Protein AF-A0AAD8N313-F1 (afdb_monomer_lite)

InterPro domains:
  IPR002423 Chaperonin Cpn60/GroEL/TCP-1 family [PF00118] (16-78)
  IPR017998 T-complex protein 1 [PTHR11353] (17-77)
  IPR027413 GroEL-like equatorial domain superfamily [G3DSA:1.10.560.10] (17-78)
  IPR027413 GroEL-like equatorial domain superfamily [SSF48592] (15-79)

Radius of gyration: 23.52 Å; chains: 1; bounding box: 81×28×56 Å

Secondary structure (DSSP, 8-state):
-------------TT----TTTHHHHHHHHHHHHHHHHS-TTTHHHHHHHHHHHTHHHHHHH--B--TTGGG-TT--EEEEES-SS--B-----TT----EEEEES-HHHHHHT-TTTSTTGGGTTTSSEEEEE---

Structure (mmCIF, N/CA/C/O backbone):
data_AF-A0AAD8N313-F1
#
_entry.id   AF-A0AAD8N313-F1
#
loop_
_atom_site.group_PDB
_atom_site.id
_atom_site.type_symbol
_atom_site.label_atom_id
_atom_site.label_alt_id
_atom_site.label_comp_id
_atom_site.label_asym_id
_atom_site.label_entity_id
_atom_site.label_seq_id
_atom_site.pdbx_PDB_ins_code
_atom_site.Cartn_x
_atom_site.Cartn_y
_atom_site.Cartn_z
_atom_site.occupancy
_atom_site.B_iso_or_equiv
_atom_site.auth_seq_id
_atom_site.auth_comp_id
_atom_site.auth_asym_id
_atom_site.auth_atom_id
_atom_site.pdbx_PDB_model_num
ATOM 1 N N . MET A 1 1 ? -62.488 6.526 25.603 1.00 36.91 1 MET A N 1
ATOM 2 C CA . MET A 1 1 ? -62.397 5.146 25.077 1.00 36.91 1 MET A CA 1
ATOM 3 C C . MET A 1 1 ? -61.411 5.199 23.920 1.00 36.91 1 MET A C 1
ATOM 5 O O . MET A 1 1 ? -61.733 5.820 22.924 1.00 36.91 1 MET A O 1
ATOM 9 N N . SER A 1 2 ? -60.118 5.013 24.210 1.00 39.84 2 SER A N 1
ATOM 10 C CA . SER A 1 2 ? -59.339 3.792 23.889 1.00 39.84 2 SER A CA 1
ATOM 11 C C . SER A 1 2 ? -59.158 3.642 22.368 1.00 39.84 2 SER A C 1
ATOM 13 O O . SER A 1 2 ? -60.154 3.582 21.670 1.00 39.84 2 SER A O 1
ATOM 15 N N . SER A 1 3 ? -57.957 3.598 21.783 1.00 39.66 3 SER A N 1
ATOM 16 C CA . SER A 1 3 ? -56.744 2.904 22.241 1.00 39.66 3 SER A CA 1
ATOM 17 C C . SER A 1 3 ? -55.462 3.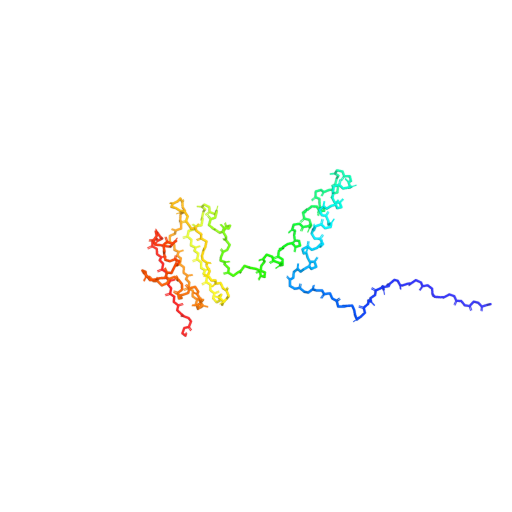350 21.507 1.00 39.66 3 SER A C 1
ATOM 19 O O . SER A 1 3 ? -55.501 3.791 20.365 1.00 39.66 3 SER A O 1
ATOM 21 N N . LYS A 1 4 ? -54.334 3.164 22.206 1.00 56.16 4 LYS A N 1
ATOM 22 C CA . LYS A 1 4 ? -52.916 3.332 21.828 1.00 56.16 4 LYS A CA 1
ATOM 23 C C . LYS A 1 4 ? -52.466 2.555 20.576 1.00 56.16 4 LYS A C 1
ATOM 25 O O . LYS A 1 4 ? -52.936 1.443 20.373 1.00 56.16 4 LYS A O 1
ATOM 30 N N . LEU A 1 5 ? -51.419 3.076 19.923 1.00 42.66 5 LEU A N 1
ATOM 31 C CA . LEU A 1 5 ? -50.317 2.372 19.225 1.00 42.66 5 LEU A CA 1
ATOM 32 C C . LEU A 1 5 ? -49.050 3.245 19.440 1.00 42.66 5 LEU A C 1
ATOM 34 O O . LEU A 1 5 ? -48.997 4.355 18.929 1.00 42.66 5 LEU A O 1
ATOM 38 N N . THR A 1 6 ? -48.260 3.063 20.505 1.00 45.28 6 THR A N 1
ATOM 39 C CA . THR A 1 6 ? -47.022 2.248 20.626 1.00 45.28 6 THR A CA 1
ATOM 40 C C . THR A 1 6 ? -45.899 2.575 19.627 1.00 45.28 6 THR A C 1
ATOM 42 O O . THR A 1 6 ? -46.006 2.235 18.457 1.00 45.28 6 THR A O 1
ATOM 45 N N . SER A 1 7 ? -44.823 3.171 20.167 1.00 47.91 7 SER A N 1
ATOM 46 C CA . SER A 1 7 ? -43.385 2.905 19.925 1.00 47.91 7 SER A CA 1
ATOM 47 C C . SER A 1 7 ? -42.893 2.594 18.503 1.00 47.91 7 SER A C 1
ATOM 49 O O . SER A 1 7 ? -43.195 1.533 17.961 1.00 47.91 7 SER A O 1
ATOM 51 N N . GLY A 1 8 ? -41.985 3.431 17.991 1.00 43.78 8 GLY A N 1
ATOM 52 C CA . GLY A 1 8 ? -41.153 3.109 16.830 1.00 43.78 8 GLY A CA 1
ATOM 53 C C . GLY A 1 8 ? -40.215 4.253 16.449 1.00 43.78 8 GLY A C 1
ATOM 54 O O . GLY A 1 8 ? -40.583 5.115 15.659 1.00 43.78 8 GLY A O 1
ATOM 55 N N . ASP A 1 9 ? -39.019 4.253 17.032 1.00 52.81 9 ASP A N 1
ATOM 56 C CA . ASP A 1 9 ? -37.888 5.105 16.671 1.00 52.81 9 ASP A CA 1
ATOM 57 C C . ASP A 1 9 ? -37.491 4.937 15.195 1.00 52.81 9 ASP A C 1
ATOM 59 O O . ASP A 1 9 ? -37.333 3.819 14.709 1.00 52.81 9 ASP A O 1
ATOM 63 N N . SER A 1 10 ? -37.269 6.042 14.483 1.00 45.81 10 SER A N 1
ATOM 64 C CA . SER A 1 10 ? -36.188 6.168 13.491 1.00 45.81 10 SER A CA 1
ATOM 65 C C . SER A 1 10 ? -36.160 7.593 12.939 1.00 45.81 10 SER A C 1
ATOM 67 O O . SER A 1 10 ? -36.925 7.965 12.053 1.00 45.81 10 SER A O 1
ATOM 69 N N . ASN A 1 11 ? -35.229 8.399 13.453 1.00 46.03 11 ASN A N 1
ATOM 70 C CA . ASN A 1 11 ? -34.785 9.645 12.825 1.00 46.03 11 ASN A CA 1
ATOM 71 C C . ASN A 1 11 ? -34.040 9.329 11.516 1.00 46.03 11 ASN A C 1
ATOM 73 O O . ASN A 1 11 ? -32.832 9.527 11.404 1.00 46.03 11 ASN A O 1
ATOM 77 N N . PHE A 1 12 ? -34.741 8.777 10.532 1.00 49.69 12 PHE A N 1
ATOM 78 C CA . PHE A 1 12 ? -34.228 8.650 9.182 1.00 49.69 12 PHE A CA 1
ATOM 79 C C . PHE A 1 12 ? -34.466 10.001 8.510 1.00 49.69 12 PHE A C 1
ATOM 81 O O . PHE A 1 12 ? -35.605 10.338 8.206 1.00 49.69 12 PHE A O 1
ATOM 88 N N . PHE A 1 13 ? -33.421 10.819 8.366 1.00 61.59 13 PHE A N 1
ATOM 89 C CA . PHE A 1 13 ? -33.482 12.080 7.625 1.00 61.59 13 PHE A CA 1
ATOM 90 C C . PHE A 1 13 ? -33.220 11.781 6.141 1.00 61.59 13 PHE A C 1
ATOM 92 O O . PHE A 1 13 ? -32.057 11.710 5.746 1.00 61.59 13 PHE A O 1
ATOM 99 N N . PRO A 1 14 ? -34.252 11.612 5.291 1.00 63.19 14 PRO A N 1
ATOM 100 C CA . PRO A 1 14 ? -34.065 11.152 3.912 1.00 63.19 14 PRO A CA 1
ATOM 101 C C . PRO A 1 14 ? -33.366 12.179 3.003 1.00 63.19 14 PRO A C 1
ATOM 103 O O . PRO A 1 14 ? -33.003 11.834 1.886 1.00 63.19 14 PRO A O 1
ATOM 106 N N . ASN A 1 15 ? -33.159 13.420 3.473 1.00 81.94 15 ASN A N 1
ATOM 107 C CA . ASN A 1 15 ? -32.608 14.537 2.693 1.00 81.94 15 ASN A CA 1
ATOM 108 C C . ASN A 1 15 ? -31.359 15.187 3.328 1.00 81.94 15 ASN A C 1
ATOM 110 O O . ASN A 1 15 ? -31.047 16.338 3.024 1.00 81.94 15 ASN A O 1
ATOM 114 N N . LEU A 1 16 ? -30.660 14.508 4.246 1.00 85.12 16 LEU A N 1
ATOM 115 C CA . LEU A 1 16 ? -29.440 15.051 4.851 1.00 85.12 16 LEU A CA 1
ATOM 116 C C . LEU A 1 16 ? -28.230 14.814 3.933 1.00 85.12 16 LEU A C 1
ATOM 118 O O . LEU A 1 16 ? -27.857 13.672 3.681 1.00 85.12 16 LEU A O 1
ATOM 122 N N . VAL A 1 17 ? -27.601 15.895 3.463 1.00 88.00 17 VAL A N 1
ATOM 123 C CA . VAL A 1 17 ? -26.349 15.848 2.689 1.00 88.00 17 VAL A CA 1
ATOM 124 C C . VAL A 1 17 ? -25.173 16.125 3.620 1.00 88.00 17 VAL A C 1
ATOM 126 O O . VAL A 1 17 ? -25.209 17.064 4.413 1.00 88.00 17 VAL A O 1
ATOM 129 N N . VAL A 1 18 ? -24.119 15.321 3.502 1.00 91.56 18 VAL A N 1
ATOM 130 C CA . VAL A 1 18 ? -22.856 15.485 4.234 1.00 91.56 18 VAL A CA 1
ATOM 131 C C . VAL A 1 18 ? -21.693 15.615 3.254 1.00 91.56 18 VAL A C 1
ATOM 133 O O . VAL A 1 18 ? -21.795 15.204 2.097 1.00 91.56 18 VAL A O 1
ATOM 136 N N . ALA A 1 19 ? -20.587 16.205 3.707 1.00 90.19 19 ALA A N 1
ATOM 137 C CA . ALA A 1 19 ? -19.363 16.267 2.915 1.00 90.19 19 ALA A CA 1
ATOM 138 C C . ALA A 1 19 ? -18.807 14.848 2.674 1.00 90.19 19 ALA A C 1
ATOM 140 O O . ALA A 1 19 ? -18.705 14.063 3.611 1.00 90.19 19 ALA A O 1
ATOM 141 N N . GLY A 1 20 ? -18.459 14.523 1.425 1.00 90.12 20 GLY A N 1
ATOM 142 C CA . GLY A 1 20 ? -17.848 13.240 1.051 1.00 90.12 20 GLY A CA 1
ATOM 143 C C . GLY A 1 20 ? -16.322 13.234 1.208 1.00 90.12 20 GLY A C 1
ATOM 144 O O . GLY A 1 20 ? -15.770 13.919 2.065 1.00 90.12 20 GLY A O 1
ATOM 145 N N . GLY A 1 21 ? -15.624 12.466 0.364 1.00 87.44 21 GLY A N 1
ATOM 146 C CA . GLY A 1 21 ? -14.155 12.497 0.270 1.00 87.44 21 GLY A CA 1
ATOM 147 C C . GLY A 1 21 ? -13.410 12.074 1.542 1.00 87.44 21 GLY A C 1
ATOM 148 O O . GLY A 1 21 ? -12.283 12.506 1.756 1.00 87.44 21 GLY A O 1
ATOM 149 N N . GLY A 1 22 ? -14.039 11.281 2.414 1.00 91.19 22 GLY A N 1
ATOM 150 C CA . GLY A 1 22 ? -13.444 10.869 3.687 1.00 91.19 22 GLY A CA 1
ATOM 151 C C . GLY A 1 22 ? -13.557 11.903 4.820 1.00 91.19 22 GLY A C 1
ATOM 152 O O . GLY A 1 22 ? -12.976 11.702 5.888 1.00 91.19 22 GLY A O 1
ATOM 153 N N . ALA A 1 23 ? -14.258 13.027 4.610 1.00 93.69 23 ALA A N 1
ATOM 154 C CA . ALA A 1 23 ? -14.359 14.105 5.597 1.00 93.69 23 ALA A CA 1
ATOM 155 C C . ALA A 1 23 ? -15.128 13.686 6.861 1.00 93.69 23 ALA A C 1
ATOM 157 O O . ALA A 1 23 ? -14.737 14.048 7.973 1.00 93.69 23 ALA A O 1
ATOM 158 N N . VAL A 1 24 ? -16.203 12.908 6.702 1.00 95.69 24 VAL A N 1
ATOM 159 C CA . VAL A 1 24 ? -17.013 12.402 7.821 1.00 95.69 24 VAL A CA 1
ATOM 160 C C . VAL A 1 24 ? -16.199 11.424 8.660 1.00 95.69 24 VAL A C 1
ATOM 162 O O . VAL A 1 24 ? -16.182 11.520 9.884 1.00 95.69 24 VAL A O 1
ATOM 165 N N . GLU A 1 25 ? -15.463 10.534 8.008 1.00 95.75 25 GLU A N 1
ATOM 166 C CA . GLU A 1 25 ? -14.595 9.545 8.630 1.00 95.75 25 GLU A CA 1
ATOM 167 C C . GLU A 1 25 ? -13.457 10.209 9.409 1.00 95.75 25 GLU A C 1
ATOM 169 O O . GLU A 1 25 ? -13.209 9.863 10.565 1.00 95.75 25 GLU A O 1
ATOM 174 N N . ALA A 1 26 ? -12.804 11.215 8.817 1.00 94.88 26 ALA A N 1
ATOM 175 C CA . ALA A 1 26 ? -11.759 11.983 9.484 1.00 94.88 26 ALA A CA 1
ATOM 176 C C . ALA A 1 26 ? -12.307 12.731 10.710 1.00 94.88 26 ALA A C 1
ATOM 178 O O . ALA A 1 26 ? -11.743 12.616 11.802 1.00 94.88 26 ALA A O 1
ATOM 179 N N . ALA A 1 27 ? -13.433 13.436 10.569 1.00 96.44 27 ALA A N 1
ATOM 180 C CA . ALA A 1 27 ? -14.060 14.163 11.672 1.00 96.44 27 ALA A CA 1
ATOM 181 C C . ALA A 1 27 ? -14.491 13.222 12.809 1.00 96.44 27 ALA A C 1
ATOM 183 O O . ALA A 1 27 ? -14.219 13.487 13.983 1.00 96.44 27 ALA A O 1
ATOM 184 N N . MET A 1 28 ? -15.106 12.089 12.465 1.00 96.19 28 MET A N 1
ATOM 185 C CA . MET A 1 28 ? -15.555 11.103 13.441 1.00 96.19 28 MET A CA 1
ATOM 186 C C . MET A 1 28 ? -14.377 10.408 14.131 1.00 96.19 28 MET A C 1
ATOM 188 O O . MET A 1 28 ? -14.449 10.169 15.334 1.00 96.19 28 MET A O 1
ATOM 192 N N . SER A 1 29 ? -13.256 10.179 13.437 1.00 97.19 29 SER A N 1
ATOM 193 C CA . SER A 1 29 ? -12.034 9.662 14.066 1.00 97.19 29 SER A CA 1
ATOM 194 C C . SER A 1 29 ? -11.487 10.605 15.149 1.00 97.19 29 SER A C 1
ATOM 196 O O . SER A 1 29 ? -11.130 10.159 16.239 1.00 97.19 29 SER A O 1
ATOM 198 N N . VAL A 1 30 ? -11.470 11.921 14.900 1.00 95.69 30 VAL A N 1
ATOM 199 C CA . VAL A 1 30 ? -11.004 12.924 15.875 1.00 95.69 30 VAL A CA 1
ATOM 200 C C . VAL A 1 30 ? -11.946 12.983 17.073 1.00 95.69 30 VAL A C 1
ATOM 202 O O . VAL A 1 30 ? -11.495 12.980 18.219 1.00 95.69 30 VAL A O 1
ATOM 205 N N . TYR A 1 31 ? -13.254 12.981 16.814 1.00 96.12 31 TYR A N 1
ATOM 206 C CA . TYR A 1 31 ? -14.263 12.990 17.865 1.00 96.12 31 TYR A CA 1
ATOM 207 C C . TYR A 1 31 ? -14.172 11.748 18.760 1.00 96.12 31 TYR A C 1
ATOM 209 O O . TYR A 1 31 ? -14.143 11.876 19.982 1.00 96.12 31 TYR A O 1
ATOM 217 N N . LEU A 1 32 ? -14.067 10.550 18.174 1.00 95.56 32 LEU A N 1
ATOM 218 C CA . LEU A 1 32 ? -13.942 9.304 18.932 1.00 95.56 32 LEU A CA 1
ATOM 219 C C . LEU A 1 32 ? -12.642 9.250 19.743 1.00 95.56 32 LEU A C 1
ATOM 221 O O . LEU A 1 32 ? -12.669 8.799 20.883 1.00 95.56 32 LEU A O 1
ATOM 225 N N . LYS A 1 33 ? -11.525 9.772 19.220 1.00 94.50 33 LYS A N 1
ATOM 226 C CA . LYS A 1 33 ? -10.269 9.894 19.984 1.00 94.50 33 LYS A CA 1
ATOM 227 C C . LYS A 1 33 ? -10.411 10.817 21.195 1.00 94.50 33 LYS A C 1
ATOM 229 O O . LYS A 1 33 ? -9.922 10.484 22.271 1.00 94.50 33 LYS A O 1
ATOM 234 N N . TYR A 1 34 ? -11.097 11.950 21.039 1.00 93.12 34 TYR A N 1
ATOM 235 C CA . TYR A 1 34 ? -11.407 12.855 22.150 1.00 93.12 34 TYR A CA 1
ATOM 236 C C . TYR A 1 34 ? -12.365 12.214 23.168 1.00 93.12 34 TYR A C 1
ATOM 238 O O . TYR A 1 34 ? -12.193 12.349 24.377 1.00 93.12 34 TYR A O 1
ATOM 246 N N . LEU A 1 35 ? -13.360 11.466 22.693 1.00 92.12 35 LEU A N 1
ATOM 247 C CA . LEU A 1 35 ? -14.279 10.738 23.561 1.00 92.12 35 LEU A CA 1
ATOM 248 C C . LEU A 1 35 ? -13.559 9.627 24.343 1.00 92.12 35 LEU A C 1
ATOM 250 O O . LEU A 1 35 ? -13.806 9.435 25.529 1.00 92.12 35 LEU A O 1
ATOM 254 N N . ALA A 1 36 ? -12.620 8.922 23.711 1.00 91.75 36 ALA A N 1
ATOM 255 C CA . ALA A 1 36 ? -11.838 7.877 24.359 1.00 91.75 36 ALA A CA 1
ATOM 256 C C . ALA A 1 36 ? -11.031 8.411 25.558 1.00 91.75 36 ALA A C 1
ATOM 258 O O . ALA A 1 36 ? -10.887 7.699 26.547 1.00 91.75 36 ALA A O 1
ATOM 259 N N . THR A 1 37 ? -10.540 9.658 25.514 1.00 88.06 37 THR A N 1
ATOM 260 C CA . THR A 1 37 ? -9.781 10.260 26.633 1.00 88.06 37 THR A CA 1
ATOM 261 C C . THR A 1 37 ? -10.659 10.717 27.797 1.00 88.06 37 THR A C 1
ATOM 263 O O . THR A 1 37 ? -10.149 10.940 28.893 1.00 88.06 37 THR A O 1
ATOM 266 N N . THR A 1 38 ? -11.967 10.850 27.575 1.00 88.12 38 THR A N 1
ATOM 267 C CA . THR A 1 38 ? -12.953 11.231 28.596 1.00 88.12 38 THR A CA 1
ATOM 268 C C . THR A 1 38 ? -13.687 10.029 29.199 1.00 88.12 38 THR A C 1
ATOM 270 O O . THR A 1 38 ? -14.419 10.192 30.175 1.00 88.12 38 THR A O 1
ATOM 273 N N . LEU A 1 39 ? -13.476 8.823 28.664 1.00 85.31 39 LEU A N 1
ATOM 274 C CA . LEU A 1 39 ? -14.088 7.581 29.135 1.00 85.31 39 LEU A CA 1
ATOM 275 C C . LEU A 1 39 ? -13.186 6.786 30.089 1.00 85.31 39 LEU A C 1
ATOM 277 O O . LEU A 1 39 ? -11.998 7.055 30.250 1.00 85.31 39 LEU A O 1
ATOM 281 N N . GLY A 1 40 ? -13.794 5.798 30.751 1.00 78.94 40 GLY A N 1
ATOM 282 C CA . GLY A 1 40 ? -13.110 4.877 31.654 1.00 78.94 40 GLY A CA 1
ATOM 283 C C . GLY A 1 40 ? -12.101 3.961 30.949 1.00 78.94 40 GLY A C 1
ATOM 284 O O . GLY A 1 40 ? -12.115 3.777 29.732 1.00 78.94 40 GLY A O 1
ATOM 285 N N . SER A 1 41 ? -11.220 3.349 31.744 1.00 78.75 41 SER A N 1
ATOM 286 C CA . SER A 1 41 ? -10.049 2.606 31.254 1.00 78.75 41 SER A CA 1
ATOM 287 C C . SER A 1 41 ? -10.360 1.359 30.419 1.00 78.75 41 SER A C 1
ATOM 289 O O . SER A 1 41 ? -9.500 0.921 29.658 1.00 78.75 41 SER A O 1
ATOM 291 N N . ARG A 1 42 ? -11.550 0.756 30.550 1.00 84.50 42 ARG A N 1
ATOM 292 C CA . ARG A 1 42 ? -11.887 -0.501 29.854 1.00 84.50 42 ARG A CA 1
ATOM 293 C C . ARG A 1 42 ? -12.360 -0.267 28.423 1.00 84.50 42 ARG A C 1
ATOM 295 O O . ARG A 1 42 ? -12.055 -1.074 27.551 1.00 84.50 42 ARG A O 1
ATOM 302 N N . GLU A 1 43 ? -13.083 0.820 28.176 1.00 88.81 43 GLU A N 1
ATOM 303 C CA . GLU A 1 43 ? -13.687 1.133 26.879 1.00 88.81 43 GLU A CA 1
ATOM 304 C C . GLU A 1 43 ? -12.789 2.027 26.014 1.00 88.81 43 GLU A C 1
ATOM 306 O O . GLU A 1 43 ? -12.907 2.010 24.788 1.00 88.81 43 GLU A O 1
ATOM 311 N N . GLN A 1 44 ? -11.861 2.764 26.636 1.00 92.19 44 GLN A N 1
ATOM 312 C CA . GLN A 1 44 ? -10.950 3.691 25.960 1.00 92.19 44 GLN A CA 1
ATOM 313 C C . GLN A 1 44 ? -10.222 3.050 24.769 1.00 92.19 44 GLN A C 1
ATOM 315 O O . GLN A 1 44 ? -10.211 3.621 23.679 1.00 92.19 44 GLN A O 1
ATOM 320 N N . LEU A 1 45 ? -9.642 1.859 24.958 1.00 92.06 45 LEU A N 1
ATOM 321 C CA . LEU A 1 45 ? -8.871 1.184 23.911 1.00 92.06 45 LEU A CA 1
ATOM 322 C C . LEU A 1 45 ? -9.755 0.769 22.728 1.00 92.06 45 LEU A C 1
ATOM 324 O O . LEU A 1 45 ? -9.379 0.963 21.579 1.00 92.06 45 LEU A O 1
ATOM 328 N N . ALA A 1 46 ? -10.956 0.254 22.997 1.00 93.62 46 ALA A N 1
ATOM 329 C CA . ALA A 1 46 ? -11.876 -0.166 21.942 1.00 93.62 46 ALA A CA 1
ATOM 330 C C . ALA A 1 46 ? -12.318 1.015 21.060 1.00 93.62 46 ALA A C 1
ATOM 332 O O . ALA A 1 46 ? -12.442 0.880 19.843 1.00 93.62 46 ALA A O 1
ATOM 333 N N . ILE A 1 47 ? -12.537 2.182 21.668 1.00 93.94 47 ILE A N 1
ATOM 334 C CA . ILE A 1 47 ? -12.977 3.389 20.960 1.00 93.94 47 ILE A CA 1
ATOM 335 C C . ILE A 1 47 ? -11.826 4.023 20.176 1.00 93.94 47 ILE A C 1
ATOM 337 O O . ILE A 1 47 ? -12.039 4.492 19.057 1.00 93.94 47 ILE A O 1
ATOM 341 N N . ALA A 1 48 ? -10.610 4.006 20.727 1.00 91.06 48 ALA A N 1
ATOM 342 C CA . ALA A 1 48 ? -9.418 4.451 20.013 1.00 91.06 48 ALA A CA 1
ATOM 343 C C . ALA A 1 48 ? -9.184 3.623 18.737 1.00 91.06 48 ALA A C 1
ATOM 345 O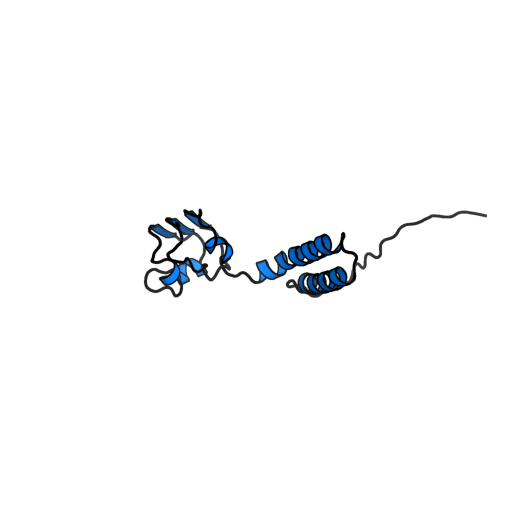 O . ALA A 1 48 ? -8.973 4.191 17.665 1.00 91.06 48 ALA A O 1
ATOM 346 N N . GLU A 1 49 ? -9.333 2.301 18.818 1.00 94.56 49 GLU A N 1
ATOM 347 C CA . GLU A 1 49 ? -9.145 1.414 17.667 1.00 94.56 49 GLU A CA 1
ATOM 348 C C . GLU A 1 49 ? -10.242 1.579 16.615 1.00 94.56 49 GLU A C 1
ATOM 350 O O . GLU A 1 49 ? -9.975 1.555 15.411 1.00 94.56 49 GLU A O 1
ATOM 355 N N . LEU A 1 50 ? -11.481 1.822 17.052 1.00 95.38 50 LEU A N 1
ATOM 356 C CA . LEU A 1 50 ? -12.566 2.173 16.140 1.00 95.38 50 LEU A CA 1
ATOM 357 C C . LEU A 1 50 ? -12.259 3.473 15.386 1.00 95.38 50 LEU A C 1
ATOM 359 O O . LEU A 1 50 ? -12.482 3.552 14.178 1.00 95.38 50 LEU A O 1
ATOM 363 N N . ALA A 1 51 ? -11.720 4.479 16.077 1.00 95.56 51 ALA A N 1
ATOM 364 C CA . ALA A 1 51 ? -11.332 5.738 15.456 1.00 95.56 51 ALA A CA 1
ATOM 365 C C . ALA A 1 51 ? -10.233 5.552 14.397 1.00 95.56 51 ALA A C 1
ATOM 367 O O . ALA A 1 51 ? -10.290 6.183 13.343 1.00 95.56 51 ALA A O 1
ATOM 368 N N . GLU A 1 52 ? -9.254 4.678 14.648 1.00 95.12 52 GLU A N 1
ATOM 369 C CA . GLU A 1 52 ? -8.223 4.334 13.660 1.00 95.12 52 GLU A CA 1
ATOM 370 C C . GLU A 1 52 ? -8.792 3.576 12.457 1.00 95.12 52 GLU A C 1
ATOM 372 O O . GLU A 1 52 ? -8.398 3.846 11.320 1.00 95.12 52 GLU A O 1
ATOM 377 N N . SER A 1 53 ? -9.754 2.679 12.685 1.00 96.38 53 SER A N 1
ATOM 378 C CA . SER A 1 53 ? -10.420 1.923 11.619 1.00 96.38 53 SER A CA 1
ATOM 379 C C . SER A 1 53 ? -11.140 2.837 10.621 1.00 96.38 53 SER A C 1
ATOM 381 O O . SER A 1 53 ? -11.036 2.634 9.412 1.00 96.38 53 SER A O 1
ATOM 383 N N . LEU A 1 54 ? -11.788 3.910 11.095 1.00 95.69 54 LEU A N 1
ATOM 384 C CA . LEU A 1 54 ? -12.464 4.883 10.224 1.00 95.69 54 LEU A CA 1
ATOM 385 C C . LEU A 1 54 ? -11.511 5.574 9.240 1.00 95.69 54 LEU A C 1
ATOM 387 O O . LEU A 1 54 ? -11.920 5.939 8.140 1.00 95.69 54 LEU A O 1
ATOM 391 N N . LEU A 1 55 ? -10.228 5.714 9.585 1.00 93.62 55 LEU A N 1
ATOM 392 C CA . LEU A 1 55 ? -9.254 6.367 8.714 1.00 93.62 55 LEU A CA 1
ATOM 393 C C . LEU A 1 55 ? -8.895 5.546 7.469 1.00 93.62 55 LEU A C 1
ATOM 395 O O . LEU A 1 55 ? -8.205 6.075 6.601 1.00 93.62 55 LEU A O 1
ATOM 399 N N . ILE A 1 56 ? -9.339 4.290 7.337 1.00 90.69 56 ILE A N 1
ATOM 400 C CA . ILE A 1 56 ? -9.024 3.477 6.155 1.00 90.69 56 ILE A CA 1
ATOM 401 C C . ILE A 1 56 ? -9.572 4.090 4.862 1.00 90.69 56 ILE A C 1
ATOM 403 O O . ILE A 1 56 ? -8.867 4.106 3.860 1.00 90.69 56 ILE A O 1
ATOM 407 N N . ILE A 1 57 ? -10.781 4.658 4.889 1.00 88.94 57 ILE A N 1
ATOM 408 C CA . ILE A 1 57 ? -11.427 5.259 3.714 1.00 88.94 57 ILE A CA 1
ATOM 409 C C . ILE A 1 57 ? -10.638 6.478 3.210 1.00 88.94 57 ILE A C 1
ATOM 411 O O . ILE A 1 57 ? -10.182 6.439 2.067 1.00 88.94 57 ILE A O 1
ATOM 415 N N . PRO A 1 58 ? -10.394 7.534 4.018 1.00 89.00 58 PRO A N 1
ATOM 416 C CA . PRO A 1 58 ? -9.618 8.683 3.554 1.00 89.00 58 PRO A CA 1
ATOM 417 C C . PRO A 1 58 ? -8.173 8.314 3.203 1.00 89.00 58 PRO A C 1
ATOM 419 O O . PRO A 1 58 ? -7.615 8.888 2.272 1.00 89.00 58 PRO A O 1
ATOM 422 N N . LYS A 1 59 ? -7.566 7.339 3.900 1.00 85.31 59 LYS A N 1
ATOM 423 C CA . LYS A 1 59 ? -6.228 6.842 3.551 1.00 85.31 59 LYS A CA 1
ATOM 424 C C . LYS A 1 59 ? -6.236 6.210 2.162 1.00 85.31 59 LYS A C 1
ATOM 426 O O . LYS A 1 59 ? -5.458 6.636 1.328 1.00 85.31 59 LYS A O 1
ATOM 431 N N . VAL A 1 60 ? -7.126 5.258 1.882 1.00 80.88 60 VAL A N 1
ATOM 432 C CA . VAL A 1 60 ? -7.184 4.581 0.573 1.00 80.88 60 VAL A CA 1
ATOM 433 C C . VAL A 1 60 ? -7.528 5.556 -0.555 1.00 80.88 60 VAL A C 1
ATOM 435 O O . VAL A 1 60 ? -6.904 5.489 -1.605 1.00 80.88 60 VAL A O 1
ATOM 438 N N . LEU A 1 61 ? -8.442 6.506 -0.328 1.00 77.69 61 LEU A N 1
ATOM 439 C CA . LEU A 1 61 ? -8.773 7.545 -1.315 1.00 77.69 61 LEU A CA 1
ATOM 440 C C . LEU A 1 61 ? -7.594 8.477 -1.633 1.00 77.69 61 LEU A C 1
ATOM 442 O O . LEU A 1 61 ? -7.557 9.067 -2.705 1.00 77.69 61 LEU A O 1
ATOM 446 N N . SER A 1 62 ? -6.650 8.631 -0.703 1.00 73.06 62 SER A N 1
ATOM 447 C CA . SER A 1 62 ? -5.441 9.438 -0.892 1.00 73.06 62 SER A CA 1
ATOM 448 C C . SER A 1 62 ? -4.265 8.638 -1.461 1.00 73.06 62 SER A C 1
ATOM 450 O O . SER A 1 62 ? -3.237 9.229 -1.795 1.00 73.06 62 SER A O 1
ATOM 452 N N . VAL A 1 63 ? -4.355 7.309 -1.498 1.00 69.12 63 VAL A N 1
ATOM 453 C CA . VAL A 1 63 ? -3.231 6.438 -1.837 1.00 69.12 63 VAL A CA 1
ATOM 454 C C . VAL A 1 63 ? -3.237 6.194 -3.345 1.00 69.12 63 VAL A C 1
ATOM 456 O O . VAL A 1 63 ? -3.695 5.171 -3.837 1.00 69.12 63 VAL A O 1
ATOM 459 N N . ASN A 1 64 ? -2.634 7.135 -4.067 1.00 74.00 64 ASN A N 1
ATOM 460 C CA . ASN A 1 64 ? -2.178 6.952 -5.448 1.00 74.00 64 ASN A CA 1
ATOM 461 C C . ASN A 1 64 ? -0.789 6.287 -5.471 1.00 74.00 64 ASN A C 1
ATOM 463 O O . ASN A 1 64 ? 0.048 6.579 -6.314 1.00 74.00 64 ASN A O 1
ATOM 467 N N . ALA A 1 65 ? -0.464 5.460 -4.484 1.00 79.50 65 ALA A N 1
ATOM 468 C CA . ALA A 1 65 ? 0.877 4.929 -4.287 1.00 79.50 65 ALA A CA 1
ATOM 469 C C . ALA A 1 65 ? 0.794 3.508 -3.753 1.00 79.50 65 ALA A C 1
ATOM 471 O O . ALA A 1 65 ? -0.133 3.143 -3.037 1.00 79.50 65 ALA A O 1
ATOM 472 N N . VAL A 1 66 ? 1.781 2.684 -4.051 1.00 81.50 66 VAL A N 1
ATOM 473 C CA . VAL A 1 66 ? 1.898 1.407 -3.356 1.00 81.50 66 VAL A CA 1
ATOM 474 C C . VAL A 1 66 ? 2.288 1.690 -1.895 1.00 81.50 66 VAL A C 1
ATOM 476 O O . VAL A 1 66 ? 3.255 2.415 -1.663 1.00 81.50 66 VAL A O 1
ATOM 479 N N . PRO A 1 67 ? 1.580 1.139 -0.891 1.00 79.94 67 PRO A N 1
ATOM 480 C CA . PRO A 1 67 ? 1.849 1.451 0.509 1.00 79.94 67 PRO A CA 1
ATOM 481 C C . PRO A 1 67 ? 3.269 1.081 0.955 1.00 79.94 67 PRO A C 1
ATOM 483 O O . PRO A 1 67 ? 3.703 -0.061 0.777 1.00 79.94 67 PRO A O 1
ATOM 486 N N . ASP A 1 68 ? 3.930 1.986 1.683 1.00 80.00 68 ASP A N 1
ATOM 487 C CA . ASP A 1 68 ? 5.258 1.752 2.281 1.00 80.00 68 ASP A CA 1
ATOM 488 C C . ASP A 1 68 ? 5.293 0.547 3.228 1.00 80.00 68 ASP A C 1
ATOM 490 O O . ASP A 1 68 ? 6.342 -0.044 3.470 1.00 80.00 68 ASP A O 1
ATOM 494 N N . THR A 1 69 ? 4.142 0.146 3.773 1.00 80.31 69 THR A N 1
ATOM 495 C CA . THR A 1 69 ? 4.025 -1.054 4.608 1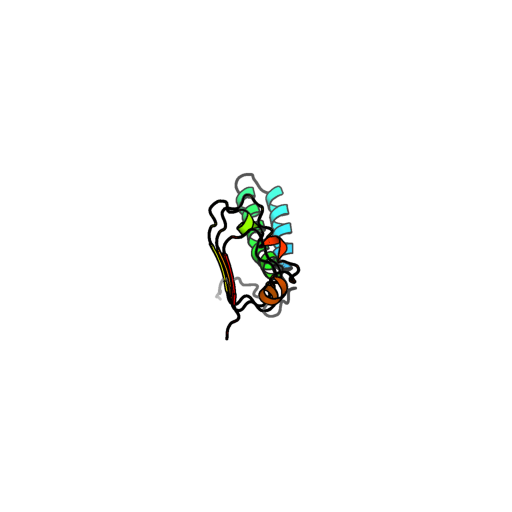.00 80.31 69 THR A CA 1
ATOM 496 C C . THR A 1 69 ? 4.483 -2.312 3.869 1.00 80.31 69 THR A C 1
ATOM 498 O O . THR A 1 69 ? 5.055 -3.201 4.493 1.00 80.31 69 THR A O 1
ATOM 501 N N . ILE A 1 70 ? 4.295 -2.384 2.546 1.00 83.06 70 ILE A N 1
ATOM 502 C CA . ILE A 1 70 ? 4.753 -3.514 1.723 1.00 83.06 70 ILE A CA 1
ATOM 503 C C . ILE A 1 70 ? 6.285 -3.569 1.712 1.00 83.06 70 ILE A C 1
ATOM 505 O O . ILE A 1 70 ? 6.866 -4.635 1.919 1.00 83.06 70 ILE A O 1
ATOM 509 N N . ALA A 1 71 ? 6.937 -2.410 1.611 1.00 79.25 71 ALA A N 1
ATOM 510 C CA . ALA A 1 71 ? 8.379 -2.263 1.783 1.00 79.25 71 ALA A CA 1
ATOM 511 C C . ALA A 1 71 ? 8.834 -2.337 3.252 1.00 79.25 71 ALA A C 1
ATOM 513 O O . ALA A 1 71 ? 9.967 -2.013 3.559 1.00 79.25 71 ALA A O 1
ATOM 514 N N . LYS A 1 72 ? 8.012 -2.795 4.200 1.00 81.44 72 LYS A N 1
ATOM 515 C CA . LYS A 1 72 ? 8.452 -3.122 5.574 1.00 81.44 72 LYS A CA 1
ATOM 516 C C . LYS A 1 72 ? 8.382 -4.617 5.873 1.00 81.44 72 LYS A C 1
ATOM 518 O O . LYS A 1 72 ? 8.712 -5.033 6.979 1.00 81.44 72 LYS A O 1
ATOM 523 N N . LEU A 1 73 ? 7.975 -5.433 4.899 1.00 83.06 73 LEU A N 1
ATOM 524 C CA . LEU A 1 73 ? 7.829 -6.878 5.053 1.00 83.06 73 LEU A CA 1
ATOM 525 C C . LEU A 1 73 ? 9.164 -7.593 4.758 1.00 83.06 73 LEU A C 1
ATOM 527 O O . LEU A 1 73 ? 9.536 -7.718 3.590 1.00 83.06 73 LEU A O 1
ATOM 531 N N . PRO A 1 74 ? 9.878 -8.129 5.770 1.00 79.75 74 PRO A N 1
ATOM 532 C CA . PRO A 1 74 ? 11.199 -8.738 5.570 1.00 79.75 74 PRO A CA 1
ATOM 533 C C . PRO A 1 74 ? 11.146 -10.061 4.791 1.00 79.75 74 PRO A C 1
ATOM 535 O O . PRO A 1 74 ? 12.139 -10.489 4.214 1.00 79.75 74 PRO A O 1
ATOM 538 N N . SER A 1 75 ? 9.990 -10.730 4.767 1.00 84.19 75 SER A N 1
ATOM 539 C CA . SER A 1 75 ? 9.801 -12.016 4.081 1.00 84.19 75 SER A CA 1
ATOM 540 C C . SER A 1 75 ? 9.255 -11.884 2.656 1.00 84.19 75 SER A C 1
ATOM 542 O O . SER A 1 75 ? 9.016 -12.906 2.008 1.00 84.19 75 SER A O 1
ATOM 544 N N . LEU A 1 76 ? 9.036 -10.661 2.164 1.00 86.00 76 LEU A N 1
ATOM 545 C CA . LEU A 1 76 ? 8.483 -10.429 0.834 1.00 86.00 76 LEU A CA 1
ATOM 546 C C . LEU A 1 76 ? 9.541 -10.718 -0.239 1.00 86.00 76 LEU A C 1
ATOM 548 O O . LEU A 1 76 ? 10.589 -10.080 -0.283 1.00 86.00 76 LEU A O 1
ATOM 552 N N . LYS A 1 77 ? 9.257 -11.697 -1.101 1.00 88.00 77 LYS A N 1
ATOM 553 C CA . LYS A 1 77 ? 10.150 -12.114 -2.198 1.00 88.00 77 LYS A CA 1
ATOM 554 C C . LYS A 1 77 ? 9.637 -11.697 -3.569 1.00 88.00 77 LYS A C 1
ATOM 556 O O . LYS A 1 77 ? 10.438 -11.473 -4.475 1.00 88.00 77 LYS A O 1
ATOM 561 N N . GLU A 1 78 ? 8.322 -11.623 -3.716 1.00 89.19 78 GLU A N 1
ATOM 562 C CA . GLU A 1 78 ? 7.645 -11.409 -4.989 1.00 89.19 78 GLU A CA 1
ATOM 563 C C . GLU A 1 78 ? 6.519 -10.396 -4.783 1.00 89.19 78 GLU A C 1
ATOM 565 O O . GLU A 1 78 ? 5.728 -10.534 -3.848 1.00 89.19 78 GLU A O 1
ATOM 570 N N . LEU A 1 79 ? 6.467 -9.376 -5.639 1.00 88.81 79 LEU A N 1
ATOM 571 C CA . LEU A 1 79 ? 5.417 -8.364 -5.654 1.00 88.81 79 LEU A CA 1
ATOM 572 C C . LEU A 1 79 ? 4.809 -8.279 -7.054 1.00 88.81 79 LEU A C 1
ATOM 574 O O . LEU A 1 79 ? 5.519 -8.113 -8.045 1.00 88.81 79 LEU A O 1
ATOM 578 N N . TYR A 1 80 ? 3.484 -8.372 -7.110 1.00 88.19 80 TYR A N 1
ATOM 579 C CA . TYR A 1 80 ? 2.696 -8.297 -8.334 1.00 88.19 80 TYR A CA 1
ATOM 580 C C . TYR A 1 80 ? 1.716 -7.129 -8.216 1.00 88.19 80 TYR A C 1
ATOM 582 O O . TYR A 1 80 ? 0.942 -7.079 -7.263 1.00 88.19 80 TYR A O 1
ATOM 590 N N . ILE A 1 81 ? 1.758 -6.197 -9.166 1.00 88.75 81 ILE A N 1
ATOM 591 C CA . ILE A 1 81 ? 0.877 -5.024 -9.225 1.00 88.75 81 ILE A CA 1
ATOM 592 C C . ILE A 1 81 ? 0.134 -5.076 -10.554 1.00 88.75 81 ILE A C 1
ATOM 594 O O . ILE A 1 81 ? 0.752 -4.876 -11.602 1.00 88.75 81 ILE A O 1
ATOM 598 N N . TRP A 1 82 ? -1.162 -5.392 -10.515 1.00 87.94 82 TRP A N 1
ATOM 599 C CA . TRP A 1 82 ? -1.976 -5.642 -11.708 1.00 87.94 82 TRP A CA 1
ATOM 600 C C . TRP A 1 82 ? -3.183 -4.696 -11.789 1.00 87.94 82 TRP A C 1
ATOM 602 O O . TRP A 1 82 ? -3.839 -4.477 -10.774 1.00 87.94 82 TRP A O 1
ATOM 612 N N . ASP A 1 83 ? -3.480 -4.183 -12.989 1.00 83.38 83 ASP A N 1
ATOM 613 C CA . ASP A 1 83 ? -4.670 -3.369 -13.333 1.00 83.38 83 ASP A CA 1
ATOM 614 C C . ASP A 1 83 ? -4.932 -2.186 -12.375 1.00 83.38 83 ASP A C 1
ATOM 616 O O . ASP A 1 83 ? -6.062 -1.883 -11.988 1.00 83.38 83 ASP A O 1
ATOM 620 N N . CYS A 1 84 ? -3.856 -1.521 -11.945 1.00 83.62 84 CYS A N 1
ATOM 621 C CA . CYS A 1 84 ? -3.904 -0.366 -11.051 1.00 83.62 84 CYS A CA 1
ATOM 622 C C . CYS A 1 84 ? -3.727 0.927 -11.860 1.00 83.62 84 CYS A C 1
ATOM 624 O O . CYS A 1 84 ? -2.613 1.277 -12.247 1.00 83.62 84 CYS A O 1
ATOM 626 N N . LYS A 1 85 ? -4.830 1.643 -12.107 1.00 81.50 85 LYS A N 1
ATOM 627 C CA . LYS A 1 85 ? -4.859 2.826 -12.990 1.00 81.50 85 LYS A CA 1
ATOM 628 C C . LYS A 1 85 ? -4.413 4.119 -12.320 1.00 81.50 85 LYS A C 1
ATOM 630 O O . LYS A 1 85 ? -3.842 4.962 -12.997 1.00 81.50 85 LYS A O 1
ATOM 635 N N . ASP A 1 86 ? -4.636 4.234 -11.013 1.00 82.25 86 ASP A N 1
ATOM 636 C CA . ASP A 1 86 ? -4.419 5.471 -10.248 1.00 82.25 86 ASP A CA 1
ATOM 637 C C . ASP A 1 86 ? -3.139 5.435 -9.398 1.00 82.25 86 ASP A C 1
ATOM 639 O O . ASP A 1 86 ? -2.834 6.379 -8.676 1.00 82.25 86 ASP A O 1
ATOM 643 N N . VAL A 1 87 ? -2.382 4.334 -9.446 1.00 85.38 87 VAL A N 1
ATOM 644 C CA . VAL A 1 87 ? -1.129 4.216 -8.696 1.00 85.38 87 VAL A CA 1
ATOM 645 C C . VAL A 1 87 ? -0.012 4.893 -9.484 1.00 85.38 87 VAL A C 1
ATOM 647 O O . VAL A 1 87 ? 0.250 4.554 -10.631 1.00 85.38 87 VAL A O 1
ATOM 650 N N . GLU A 1 88 ? 0.659 5.840 -8.844 1.00 83.62 88 GLU A N 1
ATOM 651 C CA . GLU A 1 88 ? 1.669 6.722 -9.419 1.00 83.62 88 GLU A CA 1
ATOM 652 C C . GLU A 1 88 ? 3.081 6.451 -8.889 1.00 83.62 88 GLU A C 1
ATOM 654 O O . GLU A 1 88 ? 4.060 6.824 -9.534 1.00 83.62 88 GLU A O 1
ATOM 659 N N . SER A 1 89 ? 3.225 5.851 -7.707 1.00 83.44 89 SER A N 1
ATOM 660 C CA . SER A 1 89 ? 4.540 5.635 -7.096 1.00 83.44 89 SER A CA 1
ATOM 661 C C . SER A 1 89 ? 4.675 4.281 -6.413 1.00 83.44 89 SER A C 1
ATOM 663 O O . SER A 1 89 ? 3.707 3.676 -5.945 1.00 83.44 89 SER A O 1
ATOM 665 N N . LEU A 1 90 ? 5.915 3.801 -6.386 1.00 84.19 90 LEU A N 1
ATOM 666 C CA . LEU A 1 90 ? 6.325 2.590 -5.694 1.00 84.19 90 LEU A CA 1
ATOM 667 C C . LEU A 1 90 ? 6.856 2.936 -4.300 1.00 84.19 90 LEU A C 1
ATOM 669 O O . LEU A 1 90 ? 7.360 4.051 -4.085 1.00 84.19 90 LEU A O 1
ATOM 673 N N . PRO A 1 91 ? 6.796 1.979 -3.356 1.00 81.81 91 PRO A N 1
ATOM 674 C CA . PRO A 1 91 ? 7.386 2.207 -2.059 1.00 81.81 91 PRO A CA 1
ATOM 675 C C . PRO A 1 91 ? 8.912 2.167 -2.211 1.00 81.81 91 PRO A C 1
ATOM 677 O O . PRO A 1 91 ? 9.456 1.539 -3.125 1.00 81.81 91 PRO A O 1
ATOM 680 N N . THR A 1 92 ? 9.624 2.852 -1.325 1.00 79.50 92 THR A N 1
ATOM 681 C CA . THR A 1 92 ? 11.088 2.787 -1.319 1.00 79.50 92 THR A CA 1
ATOM 682 C C . THR A 1 92 ? 11.504 1.429 -0.760 1.00 79.50 92 THR A C 1
ATOM 684 O O . THR A 1 92 ? 11.323 1.167 0.426 1.00 79.50 92 THR A O 1
ATOM 687 N N . PHE A 1 93 ? 12.022 0.550 -1.617 1.00 77.06 93 PHE A N 1
ATOM 688 C CA . PHE A 1 93 ? 12.647 -0.694 -1.178 1.00 77.06 93 PHE A CA 1
ATOM 689 C C . PHE A 1 93 ? 14.078 -0.382 -0.738 1.00 77.06 93 PHE A C 1
ATOM 691 O O . PHE A 1 93 ? 14.883 0.105 -1.533 1.00 77.06 93 PHE A O 1
ATOM 698 N N . ASP A 1 94 ? 14.380 -0.623 0.533 1.00 70.56 94 ASP A N 1
ATOM 699 C CA . ASP A 1 94 ? 15.738 -0.483 1.044 1.00 70.56 94 ASP A CA 1
ATOM 700 C C . ASP A 1 94 ? 16.582 -1.696 0.613 1.00 70.56 94 ASP A C 1
ATOM 702 O O . ASP A 1 94 ? 16.063 -2.793 0.404 1.00 70.56 94 ASP A O 1
ATOM 706 N N . GLU A 1 95 ? 17.910 -1.553 0.569 1.00 63.47 95 GLU A N 1
ATOM 707 C CA . GLU A 1 95 ? 18.840 -2.649 0.217 1.00 63.47 95 GLU A CA 1
ATOM 708 C C . GLU A 1 95 ? 18.769 -3.865 1.169 1.00 63.47 95 GLU A C 1
ATOM 710 O O . GLU A 1 95 ? 19.308 -4.932 0.881 1.00 63.47 95 GLU A O 1
ATOM 715 N N . SER A 1 96 ? 18.093 -3.715 2.311 1.00 65.50 96 SER A N 1
ATOM 716 C CA . SER A 1 96 ? 17.833 -4.779 3.287 1.00 65.50 96 SER A CA 1
ATOM 717 C C . SER A 1 96 ? 16.723 -5.747 2.842 1.00 65.50 96 SER A C 1
ATOM 719 O O . SER A 1 96 ? 16.535 -6.816 3.434 1.00 65.50 96 SER A O 1
ATOM 721 N N . HIS A 1 97 ? 15.957 -5.404 1.801 1.00 71.81 97 HIS A N 1
ATOM 722 C CA . HIS A 1 97 ? 14.815 -6.205 1.378 1.00 71.81 97 HIS A CA 1
ATOM 723 C C . HIS A 1 97 ? 15.210 -7.439 0.582 1.00 71.81 97 HIS A C 1
ATOM 725 O O . HIS A 1 97 ? 15.999 -7.411 -0.354 1.00 71.81 97 HIS A O 1
ATOM 731 N N . SER A 1 98 ? 14.559 -8.552 0.915 1.00 76.25 98 SER A N 1
ATOM 732 C CA . SER A 1 98 ? 14.750 -9.849 0.257 1.00 76.25 98 SER A CA 1
ATOM 733 C C . SER A 1 98 ? 13.966 -9.993 -1.055 1.00 76.25 98 SER A C 1
ATOM 735 O O . SER A 1 98 ? 13.751 -11.120 -1.518 1.00 76.25 98 SER A O 1
ATOM 737 N N . ILE A 1 99 ? 13.497 -8.884 -1.634 1.00 83.94 99 ILE A N 1
ATOM 738 C CA . ILE A 1 99 ? 12.653 -8.910 -2.825 1.00 83.94 99 ILE A CA 1
ATOM 739 C C . ILE A 1 99 ? 13.485 -9.305 -4.047 1.00 83.94 99 ILE A C 1
ATOM 741 O O . ILE A 1 99 ? 14.569 -8.786 -4.298 1.00 83.94 99 ILE A O 1
ATOM 745 N N . ARG A 1 100 ? 12.989 -10.281 -4.805 1.00 85.50 100 ARG A N 1
ATOM 746 C CA . ARG A 1 100 ? 13.673 -10.836 -5.981 1.00 85.50 100 ARG A CA 1
ATOM 747 C C . ARG A 1 100 ? 12.903 -10.585 -7.263 1.00 85.50 100 ARG A C 1
ATOM 749 O O . ARG A 1 100 ? 13.526 -10.491 -8.316 1.00 85.50 100 ARG A O 1
ATOM 756 N N . CYS A 1 101 ? 11.577 -10.504 -7.177 1.00 88.12 101 CYS A N 1
ATOM 757 C CA . CYS A 1 101 ? 10.699 -10.362 -8.329 1.00 88.12 101 CYS A CA 1
ATOM 758 C C . CYS A 1 101 ? 9.712 -9.210 -8.124 1.00 88.12 101 CYS A C 1
ATOM 760 O O . CYS A 1 101 ? 8.972 -9.199 -7.141 1.00 88.12 101 CYS A O 1
ATOM 762 N N . LEU A 1 102 ? 9.678 -8.284 -9.077 1.00 89.69 102 LEU A N 1
ATOM 763 C CA . LEU A 1 102 ? 8.643 -7.265 -9.209 1.00 89.69 102 LEU A CA 1
ATOM 764 C C . LEU A 1 102 ? 7.997 -7.406 -10.587 1.00 89.69 102 LEU A C 1
ATOM 766 O O . LEU A 1 102 ? 8.697 -7.399 -11.600 1.00 89.69 102 LEU A O 1
ATOM 770 N N . ALA A 1 103 ? 6.674 -7.527 -10.629 1.00 89.38 103 ALA A N 1
ATOM 771 C CA . ALA A 1 103 ? 5.910 -7.583 -11.867 1.00 89.38 103 ALA A CA 1
ATOM 772 C C . ALA A 1 103 ? 4.796 -6.530 -11.862 1.00 89.38 103 ALA A C 1
ATOM 774 O O . ALA A 1 103 ? 3.894 -6.585 -11.028 1.00 89.38 103 ALA A O 1
ATOM 775 N N . ILE A 1 104 ? 4.853 -5.605 -12.816 1.00 89.69 104 ILE A N 1
ATOM 776 C CA . ILE A 1 104 ? 3.854 -4.557 -13.040 1.00 89.69 104 ILE A CA 1
ATOM 777 C C . ILE A 1 104 ? 3.139 -4.881 -14.351 1.00 89.69 104 ILE A C 1
ATOM 779 O O . ILE A 1 104 ? 3.806 -5.114 -15.362 1.00 89.69 104 ILE A O 1
ATOM 783 N N . ARG A 1 105 ? 1.802 -4.962 -14.319 1.00 88.88 105 ARG A N 1
ATOM 784 C CA . ARG A 1 105 ? 1.001 -5.267 -15.508 1.00 88.88 105 ARG A CA 1
ATOM 785 C C . ARG A 1 105 ? -0.315 -4.504 -15.567 1.00 88.88 105 ARG A C 1
ATOM 787 O O . ARG A 1 105 ? -1.156 -4.681 -14.692 1.00 88.88 105 ARG A O 1
ATOM 794 N N . GLY A 1 106 ? -0.557 -3.783 -16.656 1.00 82.62 106 GLY A N 1
ATOM 795 C CA . GLY A 1 106 ? -1.805 -3.048 -16.841 1.00 82.62 106 GLY A CA 1
ATOM 796 C C . GLY A 1 106 ? -1.911 -1.822 -15.940 1.00 82.62 106 GLY A C 1
ATOM 797 O O . GLY A 1 106 ? -3.007 -1.467 -15.516 1.00 82.62 106 GLY A O 1
ATOM 798 N N . CYS A 1 107 ? -0.776 -1.221 -15.593 1.00 88.25 107 CYS A N 1
ATOM 799 C CA . CYS A 1 107 ? -0.695 -0.092 -14.674 1.00 88.25 107 CYS A CA 1
ATOM 800 C C . CYS A 1 107 ? -0.079 1.104 -15.414 1.00 88.25 107 CYS A C 1
ATOM 802 O O . CYS A 1 107 ? 1.114 1.351 -15.242 1.00 88.25 107 CYS A O 1
ATOM 804 N N . PRO A 1 108 ? -0.858 1.855 -16.214 1.00 85.94 108 PRO A N 1
ATOM 805 C CA . PRO A 1 108 ? -0.320 2.782 -17.213 1.00 85.94 108 PRO A CA 1
ATOM 806 C C . PRO A 1 108 ? 0.598 3.859 -16.621 1.00 85.94 108 PRO A C 1
ATOM 808 O O . PRO A 1 108 ? 1.652 4.151 -17.178 1.00 85.94 108 PRO A O 1
ATOM 811 N N . ILE A 1 109 ? 0.244 4.417 -15.458 1.00 87.25 109 ILE A N 1
ATOM 812 C CA . ILE A 1 109 ? 1.054 5.463 -14.817 1.00 87.25 109 ILE A CA 1
ATOM 813 C C . ILE A 1 109 ? 2.351 4.885 -14.230 1.00 87.25 109 ILE A C 1
ATOM 815 O O . ILE A 1 109 ? 3.423 5.476 -14.370 1.00 87.25 109 ILE A O 1
ATOM 819 N N . LEU A 1 110 ? 2.278 3.728 -13.565 1.00 87.06 110 LEU A N 1
ATOM 820 C CA . LEU A 1 110 ? 3.467 3.065 -13.022 1.00 87.06 110 LEU A CA 1
ATOM 821 C C . LEU A 1 110 ? 4.394 2.554 -14.125 1.00 87.06 110 LEU A C 1
ATOM 823 O O . LEU A 1 110 ? 5.604 2.609 -13.941 1.00 87.06 110 LEU A O 1
ATOM 827 N N . GLU A 1 111 ? 3.851 2.055 -15.234 1.00 85.38 111 GLU A N 1
ATOM 828 C CA . GLU A 1 111 ? 4.612 1.585 -16.397 1.00 85.38 111 GLU A CA 1
ATOM 829 C C . GLU A 1 111 ? 5.474 2.715 -16.973 1.00 85.38 111 GLU A C 1
ATOM 831 O O . GLU A 1 111 ? 6.683 2.536 -17.116 1.00 85.38 111 GLU A O 1
ATOM 836 N N . GLU A 1 112 ? 4.891 3.902 -17.176 1.00 84.56 112 GLU A N 1
ATOM 837 C CA . GLU A 1 112 ? 5.614 5.105 -17.611 1.00 84.56 112 GLU A CA 1
ATOM 838 C C . GLU A 1 112 ? 6.662 5.545 -16.573 1.00 84.56 112 GLU A C 1
ATOM 840 O O . GLU A 1 112 ? 7.814 5.837 -16.891 1.00 84.56 112 GLU A O 1
ATOM 845 N N . ARG A 1 113 ? 6.300 5.555 -15.286 1.00 86.19 113 ARG A N 1
ATOM 846 C CA . ARG A 1 113 ? 7.184 6.080 -14.231 1.00 86.19 113 ARG A CA 1
ATOM 847 C C . ARG A 1 113 ? 8.302 5.127 -13.813 1.00 86.19 113 ARG A C 1
ATOM 849 O O . ARG A 1 113 ? 9.309 5.584 -13.266 1.00 86.19 113 ARG A O 1
ATOM 856 N N . CYS A 1 114 ? 8.137 3.830 -14.058 1.00 84.56 114 CYS A N 1
ATOM 857 C CA . CYS A 1 114 ? 9.124 2.786 -13.784 1.00 84.56 114 CYS A CA 1
ATOM 858 C C . CYS A 1 114 ? 9.925 2.397 -15.032 1.00 84.56 114 CYS A C 1
ATOM 860 O O . CYS A 1 114 ? 10.605 1.368 -15.013 1.00 84.56 114 CYS A O 1
ATOM 862 N N . GLU A 1 115 ? 9.861 3.195 -16.103 1.00 82.06 115 GLU A N 1
ATOM 863 C CA . GLU A 1 115 ? 10.619 2.947 -17.324 1.00 82.06 115 GLU A CA 1
ATOM 864 C C . GLU A 1 115 ? 12.117 2.792 -17.021 1.00 82.06 115 GLU A C 1
ATOM 866 O O . GLU A 1 115 ? 12.719 3.557 -16.260 1.00 82.06 115 GLU A O 1
ATOM 871 N N . LYS A 1 116 ? 12.732 1.761 -17.605 1.00 78.94 116 LYS A N 1
ATOM 872 C CA . LYS A 1 116 ? 14.127 1.412 -17.339 1.00 78.94 116 LYS A CA 1
ATOM 873 C C . LYS A 1 116 ? 15.053 2.579 -17.694 1.00 78.94 116 LYS A C 1
ATOM 875 O O . LYS A 1 116 ? 15.009 3.069 -18.814 1.00 78.94 116 LYS A O 1
ATOM 880 N N . GLU A 1 117 ? 15.908 2.988 -16.754 1.00 71.69 117 GLU A N 1
ATOM 881 C CA . GLU A 1 117 ? 16.930 4.049 -16.908 1.00 71.69 117 GLU A CA 1
ATOM 882 C C . GLU A 1 117 ? 16.401 5.472 -17.190 1.00 71.69 117 GLU A C 1
ATOM 884 O O . GLU A 1 117 ? 17.175 6.424 -17.091 1.00 71.69 117 GLU A O 1
ATOM 889 N N . SER A 1 118 ? 15.105 5.644 -17.469 1.00 77.00 118 SER A N 1
ATOM 890 C CA . SER A 1 118 ? 14.481 6.944 -17.759 1.00 77.00 118 SER A CA 1
ATOM 891 C C . SER A 1 118 ? 13.422 7.351 -16.731 1.00 77.00 118 SER A C 1
ATOM 893 O O . SER A 1 118 ? 13.259 8.538 -16.446 1.00 77.00 118 SER A O 1
ATOM 895 N N . GLY A 1 119 ? 12.743 6.375 -16.124 1.00 80.81 119 GLY A N 1
ATOM 896 C CA . GLY A 1 119 ? 11.625 6.604 -15.223 1.00 80.81 119 GLY A CA 1
ATOM 897 C C . GLY A 1 119 ? 12.048 7.212 -13.878 1.00 80.81 119 GLY A C 1
ATOM 898 O O . GLY A 1 119 ? 13.034 6.763 -13.279 1.00 80.81 119 GLY A O 1
ATOM 89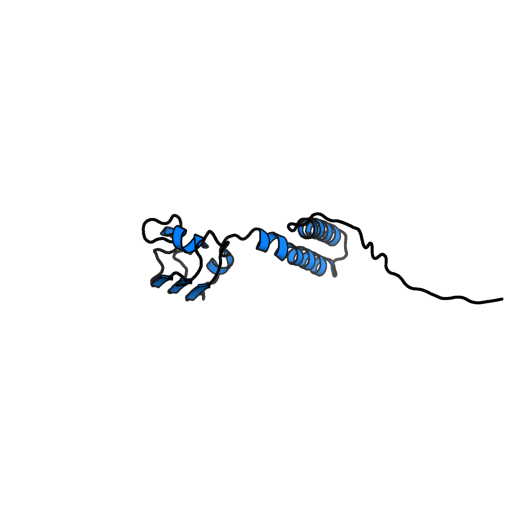9 N N . PRO A 1 120 ? 11.292 8.189 -13.337 1.00 82.38 120 PRO A N 1
ATOM 900 C CA . PRO A 1 120 ? 11.583 8.803 -12.044 1.00 82.38 120 PRO A CA 1
ATOM 901 C C . PRO A 1 120 ? 11.575 7.803 -10.884 1.00 82.38 120 PRO A C 1
ATOM 903 O O . PRO A 1 120 ? 12.204 8.074 -9.873 1.00 82.38 120 PRO A O 1
ATOM 906 N N . GLU A 1 121 ? 10.906 6.654 -11.002 1.00 82.19 121 GLU A N 1
ATOM 907 C CA . GLU A 1 121 ? 10.839 5.635 -9.946 1.00 82.19 121 GLU A CA 1
ATOM 908 C C . GLU A 1 121 ? 11.864 4.499 -10.143 1.00 82.19 121 GLU A C 1
ATOM 910 O O . GLU A 1 121 ? 12.004 3.638 -9.272 1.00 82.19 121 GLU A O 1
ATOM 915 N N . TRP A 1 122 ? 12.637 4.498 -11.240 1.00 84.69 122 TRP A N 1
ATOM 916 C CA . TRP A 1 122 ? 13.566 3.409 -11.578 1.00 84.69 122 TRP A CA 1
ATOM 917 C C . TRP A 1 122 ? 14.633 3.163 -10.499 1.00 84.69 122 TRP A C 1
ATOM 919 O O . TRP A 1 122 ? 14.956 2.016 -10.176 1.00 84.69 122 TRP A O 1
ATOM 929 N N . TYR A 1 123 ? 15.143 4.228 -9.871 1.00 82.38 123 TYR A N 1
ATOM 930 C CA . TYR A 1 123 ? 16.175 4.120 -8.833 1.00 82.38 123 TYR A CA 1
ATOM 931 C C . TYR A 1 123 ? 15.719 3.314 -7.604 1.00 82.38 123 TYR A C 1
ATOM 933 O O . TYR A 1 123 ? 16.567 2.751 -6.908 1.00 82.38 123 TYR A O 1
ATOM 941 N N . LYS A 1 124 ? 14.403 3.224 -7.352 1.00 82.62 124 LYS A N 1
ATOM 942 C CA . LYS A 1 124 ? 13.818 2.451 -6.244 1.00 82.62 124 LYS A CA 1
ATOM 943 C C . LYS A 1 124 ? 13.773 0.951 -6.517 1.00 82.62 124 LYS A C 1
ATOM 945 O O . LYS A 1 124 ? 13.653 0.179 -5.576 1.00 82.62 124 LYS A O 1
ATOM 950 N N . ILE A 1 125 ? 13.843 0.535 -7.781 1.00 84.19 125 ILE A N 1
ATOM 951 C CA . ILE A 1 125 ? 13.672 -0.868 -8.190 1.00 84.19 125 ILE A CA 1
ATOM 952 C C . ILE A 1 125 ? 14.895 -1.453 -8.898 1.00 84.19 125 ILE A C 1
ATOM 954 O O . ILE A 1 125 ? 14.953 -2.660 -9.111 1.00 84.19 125 ILE A O 1
ATOM 958 N N . GLN A 1 126 ? 15.904 -0.636 -9.215 1.00 81.12 126 GLN A N 1
ATOM 959 C CA . GLN A 1 126 ? 17.115 -1.066 -9.927 1.00 81.12 126 GLN A CA 1
ATOM 960 C C . GLN A 1 126 ? 17.918 -2.172 -9.217 1.00 81.12 126 GLN A C 1
ATOM 962 O O . GLN A 1 126 ? 18.640 -2.920 -9.871 1.00 81.12 126 GLN A O 1
ATOM 967 N N . HIS A 1 127 ? 17.815 -2.277 -7.889 1.00 82.06 127 HIS A N 1
ATOM 968 C CA . HIS A 1 127 ? 18.514 -3.296 -7.100 1.00 82.06 127 HIS A CA 1
ATOM 969 C C . HIS A 1 127 ? 17.779 -4.651 -7.094 1.00 82.06 127 HIS A C 1
ATOM 971 O O . HIS A 1 127 ? 18.331 -5.654 -6.640 1.00 82.06 127 HIS A O 1
ATOM 977 N N . ILE A 1 128 ? 16.538 -4.704 -7.594 1.00 85.56 128 ILE A N 1
ATOM 978 C CA . ILE A 1 128 ? 15.718 -5.918 -7.636 1.00 85.56 128 ILE A CA 1
ATOM 979 C C . ILE A 1 128 ? 16.198 -6.8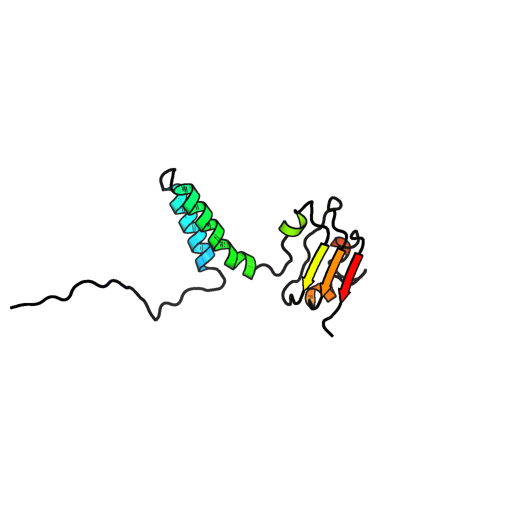11 -8.784 1.00 85.56 128 ILE A C 1
ATOM 981 O O . ILE A 1 128 ? 16.325 -6.379 -9.926 1.00 85.56 128 ILE A O 1
ATOM 985 N N . SER A 1 129 ? 16.426 -8.095 -8.497 1.00 83.38 129 SER A N 1
ATOM 986 C CA . SER A 1 129 ? 17.044 -9.024 -9.455 1.00 83.38 129 SER A CA 1
ATOM 987 C C . SER A 1 129 ? 16.204 -9.304 -10.710 1.00 83.38 129 SER A C 1
ATOM 989 O O . SER A 1 129 ? 16.762 -9.597 -11.764 1.00 83.38 129 SER A O 1
ATOM 991 N N . SER A 1 130 ? 14.874 -9.259 -10.615 1.00 86.12 130 SER A N 1
ATOM 992 C CA . SER A 1 130 ? 13.963 -9.519 -11.733 1.00 86.12 130 SER A CA 1
ATOM 993 C C . SER A 1 130 ? 12.810 -8.521 -11.723 1.00 86.12 130 SER A C 1
ATOM 995 O O . SER A 1 130 ? 11.856 -8.682 -10.964 1.00 86.12 130 SER A O 1
ATOM 997 N N . VAL A 1 131 ? 12.863 -7.534 -12.616 1.00 87.38 131 VAL A N 1
ATOM 998 C CA . VAL A 1 131 ? 11.777 -6.572 -12.850 1.00 87.38 131 VAL A CA 1
ATOM 999 C C . VAL A 1 131 ? 11.118 -6.875 -14.196 1.00 87.38 131 VAL A C 1
ATOM 1001 O O . VAL A 1 131 ? 11.796 -6.952 -15.220 1.00 87.38 131 VAL A O 1
ATOM 1004 N N . LYS A 1 132 ? 9.796 -7.068 -14.196 1.00 87.88 132 LYS A N 1
ATOM 1005 C CA . LYS A 1 132 ? 8.973 -7.270 -15.396 1.00 87.88 132 LYS A CA 1
ATOM 1006 C C . LYS A 1 132 ? 7.908 -6.184 -15.462 1.00 87.88 132 LYS A C 1
ATOM 1008 O O . LYS A 1 132 ? 7.087 -6.077 -14.557 1.00 87.88 132 LYS A O 1
ATOM 1013 N N . ILE A 1 133 ? 7.922 -5.410 -16.536 1.00 86.75 133 ILE A N 1
ATOM 1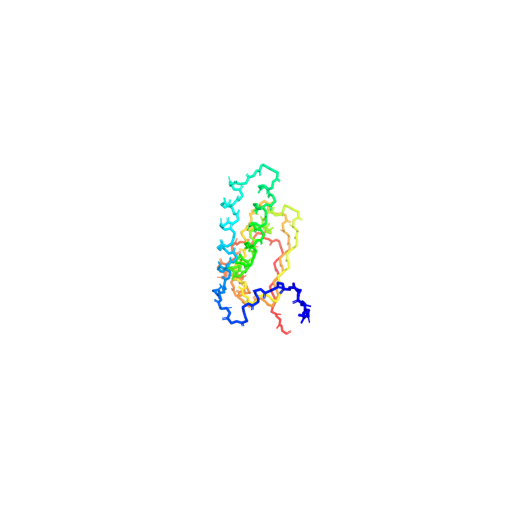014 C CA . ILE A 1 133 ? 6.923 -4.380 -16.828 1.00 86.75 133 ILE A CA 1
ATOM 1015 C C . ILE A 1 133 ? 6.272 -4.793 -18.145 1.00 86.75 133 ILE A C 1
ATOM 1017 O O . ILE A 1 133 ? 6.977 -5.178 -19.083 1.00 86.75 133 ILE A O 1
ATOM 1021 N N . SER A 1 134 ? 4.947 -4.878 -18.186 1.00 81.19 134 SER A N 1
ATOM 1022 C CA . SER A 1 134 ? 4.227 -5.380 -19.358 1.00 81.19 134 SER A CA 1
ATOM 1023 C C . SER A 1 134 ? 2.836 -4.783 -19.453 1.00 81.19 134 SER A C 1
ATOM 1025 O O . SER A 1 134 ? 2.038 -4.960 -18.542 1.00 81.19 134 SER A O 1
ATOM 1027 N N . ASP A 1 135 ? 2.505 -4.213 -20.599 1.00 73.44 135 ASP A N 1
ATOM 1028 C CA . ASP A 1 135 ? 1.183 -3.634 -20.810 1.00 73.44 135 ASP A CA 1
ATOM 1029 C C . ASP A 1 135 ? 0.110 -4.734 -20.978 1.00 73.44 135 ASP A C 1
ATOM 1031 O O . ASP A 1 135 ? 0.387 -5.874 -21.381 1.00 73.44 135 ASP A O 1
ATOM 1035 N N . LEU A 1 136 ? -1.148 -4.404 -20.667 1.00 60.66 136 LEU A N 1
ATOM 1036 C CA . LEU A 1 136 ? -2.312 -5.207 -21.064 1.00 60.66 136 LEU A CA 1
ATOM 1037 C C . LEU A 1 136 ? -2.594 -4.955 -22.555 1.00 60.66 136 LEU A C 1
ATOM 1039 O O . LEU A 1 136 ? -3.373 -4.069 -22.895 1.00 60.66 136 LEU A O 1
ATOM 1043 N N . VAL A 1 137 ? -1.932 -5.720 -23.429 1.00 49.69 137 VAL A N 1
ATOM 1044 C CA . VAL A 1 137 ? -2.315 -5.859 -24.849 1.00 49.69 137 VAL A CA 1
ATOM 1045 C C . VAL A 1 137 ? -3.554 -6.737 -24.975 1.00 49.69 137 VAL A C 1
ATOM 1047 O O . VAL A 1 137 ? -3.580 -7.802 -24.309 1.00 49.69 137 VAL A O 1
#

Organism: NCBI:txid360622

Foldseek 3Di:
DDDDDDDDDDPPPVPDDDDDLLPVLLVLLVVLQVVLVVDDDPCSVVSNVVSVVSCPRNVVSPALADDLVLLVDQPAAEEEAELRASNQYYHQNDPSHNYAYYEYEQHVNCLQQCPDPPHVRVVRCVSHNYYHYYYDD

pLDDT: mean 81.31, std 13.7, range [36.91, 97.19]

Sequence (137 aa):
MSSKLTSGDSNFFPNLVVAGGGAVEAAMSVYLKYLATTLGSREQLAIAELAESLLIIPKVLSVNAVPDTIAKLPSLKELYIWDCKDVESLPTFDESHSIRCLAIRGCPILEERCEKESGPEWYKIQHISSVKISDLV